Protein AF-A0A914YDW2-F1 (afdb_monomer)

Organism: NCBI:txid310955

Structure (mmCIF, N/CA/C/O backbone):
data_AF-A0A914YDW2-F1
#
_entry.id   AF-A0A914YDW2-F1
#
loop_
_atom_site.group_PDB
_atom_site.id
_atom_site.type_symbol
_atom_site.label_atom_id
_atom_site.label_alt_id
_atom_site.label_comp_id
_atom_site.label_asym_id
_atom_site.label_entity_id
_atom_site.label_seq_id
_atom_site.pdbx_PDB_ins_code
_atom_site.Cartn_x
_atom_site.Cartn_y
_atom_site.Cartn_z
_atom_site.occupancy
_atom_site.B_iso_or_equiv
_atom_site.auth_seq_id
_atom_site.auth_comp_id
_atom_site.auth_asym_id
_atom_site.auth_atom_id
_atom_site.pdbx_PDB_model_num
ATOM 1 N N . MET A 1 1 ? 11.395 -17.656 -4.535 1.00 68.75 1 MET A N 1
ATOM 2 C CA . MET A 1 1 ? 12.549 -18.289 -3.867 1.00 68.75 1 MET A CA 1
ATOM 3 C C . MET A 1 1 ? 12.090 -18.693 -2.477 1.00 68.75 1 MET A C 1
ATOM 5 O O . MET A 1 1 ? 11.787 -17.793 -1.703 1.00 68.75 1 MET A O 1
ATOM 9 N N . PRO A 1 2 ? 11.915 -19.991 -2.186 1.00 83.50 2 PRO A N 1
ATOM 10 C CA . PRO A 1 2 ? 11.548 -20.426 -0.839 1.00 83.50 2 PRO A CA 1
ATOM 11 C C . PRO A 1 2 ? 12.587 -19.957 0.193 1.00 83.50 2 PRO A C 1
ATOM 13 O O . PRO A 1 2 ? 13.772 -19.875 -0.134 1.00 83.50 2 PRO A O 1
ATOM 16 N N . ASP A 1 3 ? 12.132 -19.614 1.399 1.00 90.62 3 ASP A N 1
ATOM 17 C CA . ASP A 1 3 ? 12.949 -19.291 2.586 1.00 90.62 3 ASP A CA 1
ATOM 18 C C . ASP A 1 3 ? 13.922 -18.103 2.465 1.00 90.62 3 ASP A C 1
ATOM 20 O O . ASP A 1 3 ? 14.792 -17.903 3.313 1.00 90.62 3 ASP A O 1
ATOM 24 N N . SER A 1 4 ? 13.782 -17.280 1.426 1.00 91.06 4 SER A N 1
ATOM 25 C CA . SER A 1 4 ? 14.576 -16.058 1.284 1.00 91.06 4 SER A CA 1
ATOM 26 C C . SER A 1 4 ? 14.020 -14.946 2.169 1.00 91.06 4 SER A C 1
ATOM 28 O O . SER A 1 4 ? 12.815 -14.708 2.190 1.00 91.06 4 SER A O 1
ATOM 30 N N . LEU A 1 5 ? 14.905 -14.233 2.869 1.00 93.88 5 LEU A N 1
ATOM 31 C CA . LEU A 1 5 ? 14.541 -13.010 3.581 1.00 93.88 5 LEU A CA 1
ATOM 32 C C . LEU A 1 5 ? 14.466 -11.862 2.576 1.00 93.88 5 LEU A C 1
ATOM 34 O O . LEU A 1 5 ? 15.474 -11.487 1.978 1.00 93.88 5 LEU A O 1
ATOM 38 N N . VAL A 1 6 ? 13.265 -11.326 2.392 1.00 94.31 6 VAL A N 1
ATOM 39 C CA . VAL A 1 6 ? 12.973 -10.229 1.466 1.00 94.31 6 VAL A CA 1
ATOM 40 C C . VAL A 1 6 ? 12.141 -9.160 2.167 1.00 94.31 6 VAL A C 1
ATOM 42 O O . VAL A 1 6 ? 11.534 -9.412 3.209 1.00 94.31 6 VAL A O 1
ATOM 45 N N . PHE A 1 7 ? 12.145 -7.954 1.607 1.00 95.12 7 PHE A N 1
ATOM 46 C CA . PHE A 1 7 ? 11.182 -6.925 1.986 1.00 95.12 7 PHE A CA 1
ATOM 47 C C . PHE A 1 7 ? 9.819 -7.216 1.341 1.00 95.12 7 PHE A C 1
ATOM 49 O O . PHE A 1 7 ? 9.804 -7.846 0.280 1.00 95.12 7 PHE A O 1
ATOM 56 N N . PRO A 1 8 ? 8.711 -6.729 1.934 1.00 96.62 8 PRO A N 1
ATOM 57 C CA . PRO A 1 8 ? 7.404 -6.722 1.286 1.00 96.62 8 PRO A CA 1
ATOM 58 C C . PRO A 1 8 ? 7.471 -6.138 -0.119 1.00 96.62 8 PRO A C 1
ATOM 60 O O . PRO A 1 8 ? 8.109 -5.099 -0.326 1.00 96.62 8 PRO A O 1
ATOM 63 N N . GLY A 1 9 ? 6.809 -6.781 -1.071 1.00 95.12 9 GLY A N 1
ATOM 64 C CA . GLY A 1 9 ? 6.822 -6.320 -2.446 1.00 95.12 9 GLY A CA 1
ATOM 65 C C . GLY A 1 9 ? 6.325 -7.369 -3.423 1.00 95.12 9 GLY A C 1
ATOM 66 O O . GLY A 1 9 ? 6.486 -8.572 -3.236 1.00 95.12 9 GLY A O 1
ATOM 67 N N . GLY A 1 10 ? 5.792 -6.888 -4.538 1.00 93.38 10 GLY A N 1
ATOM 68 C CA . GLY A 1 10 ? 5.135 -7.731 -5.518 1.00 93.38 10 GLY A CA 1
ATOM 69 C C . GLY A 1 10 ? 5.070 -7.081 -6.889 1.00 93.38 10 GLY A C 1
ATOM 70 O O . GLY A 1 10 ? 5.772 -6.111 -7.193 1.00 93.38 10 GLY A O 1
ATOM 71 N N . ILE A 1 11 ? 4.241 -7.667 -7.744 1.00 93.50 11 ILE A N 1
ATOM 72 C CA . ILE A 1 11 ? 4.006 -7.158 -9.091 1.00 93.50 11 ILE A CA 1
ATOM 73 C C . ILE A 1 11 ? 3.080 -5.946 -8.984 1.00 93.50 11 ILE A C 1
ATOM 75 O O . ILE A 1 11 ? 2.039 -6.013 -8.338 1.00 93.50 11 ILE A O 1
ATOM 79 N N . VAL A 1 12 ? 3.438 -4.851 -9.655 1.00 93.25 12 VAL A N 1
ATOM 80 C CA . VAL A 1 12 ? 2.504 -3.738 -9.847 1.00 93.25 12 VAL A CA 1
ATOM 81 C C . VAL A 1 12 ? 1.410 -4.173 -10.806 1.00 93.25 12 VAL A C 1
ATOM 83 O O . VAL A 1 12 ? 1.692 -4.582 -11.933 1.00 93.25 12 VAL A O 1
ATOM 86 N N . GLU A 1 13 ? 0.165 -4.051 -10.368 1.00 93.94 13 GLU A N 1
ATOM 87 C CA . GLU A 1 13 ? -1.023 -4.423 -11.120 1.00 93.94 13 GLU A CA 1
ATOM 88 C C . GLU A 1 13 ? -1.604 -3.181 -11.806 1.00 93.94 13 GLU A C 1
ATOM 90 O O . GLU A 1 13 ? -2.244 -2.362 -11.147 1.00 93.94 13 GLU A O 1
ATOM 95 N N . PRO A 1 14 ? -1.443 -2.991 -13.132 1.00 91.06 14 PRO A N 1
ATOM 96 C CA . PRO A 1 14 ? -1.818 -1.728 -13.774 1.00 91.06 14 PRO A CA 1
ATOM 97 C C . PRO A 1 14 ? -3.304 -1.376 -13.628 1.00 91.06 14 PRO A C 1
ATOM 99 O O . PRO A 1 14 ? -3.655 -0.206 -13.513 1.00 91.06 14 PRO A O 1
ATOM 102 N N . ALA A 1 15 ? -4.182 -2.381 -13.593 1.00 93.62 15 ALA A N 1
ATOM 103 C CA . ALA A 1 15 ? -5.621 -2.184 -13.424 1.00 93.62 15 ALA A CA 1
ATOM 104 C C . ALA A 1 15 ? -6.021 -1.705 -12.015 1.00 93.62 15 ALA A C 1
ATOM 106 O O . ALA A 1 15 ? -7.167 -1.307 -11.821 1.00 93.62 15 ALA A O 1
ATOM 107 N N . ILE A 1 16 ? -5.100 -1.755 -11.048 1.00 94.88 16 ILE A N 1
ATOM 108 C CA . ILE A 1 16 ? -5.349 -1.454 -9.635 1.00 94.88 16 ILE A CA 1
ATOM 109 C C . ILE A 1 16 ? -4.440 -0.317 -9.180 1.00 94.88 16 ILE A C 1
ATOM 111 O O . ILE A 1 16 ? -4.928 0.741 -8.797 1.00 94.88 16 ILE A O 1
ATOM 115 N N . ASP A 1 17 ? -3.127 -0.506 -9.282 1.00 95.75 17 ASP A N 1
ATOM 116 C CA . ASP A 1 17 ? -2.126 0.410 -8.743 1.00 95.75 17 ASP A CA 1
ATOM 117 C C . ASP A 1 17 ? -1.986 1.669 -9.614 1.00 95.75 17 ASP A C 1
ATOM 119 O O . ASP A 1 17 ? -1.927 2.782 -9.098 1.00 95.75 17 ASP A O 1
ATOM 123 N N . ALA A 1 18 ? -2.003 1.522 -10.947 1.00 92.94 18 ALA A N 1
ATOM 124 C CA . ALA A 1 18 ? -1.966 2.673 -11.858 1.00 92.94 18 ALA A CA 1
ATOM 125 C C . ALA A 1 18 ? -3.334 3.352 -12.024 1.00 92.94 18 ALA A C 1
ATOM 127 O O . ALA A 1 18 ? -3.400 4.529 -12.366 1.00 92.94 18 ALA A O 1
ATOM 128 N N . ALA A 1 19 ? -4.420 2.616 -11.773 1.00 95.00 19 ALA A N 1
ATOM 129 C CA . ALA A 1 19 ? -5.783 3.140 -11.762 1.00 95.00 19 ALA A CA 1
ATOM 130 C C . ALA A 1 19 ? -6.213 3.670 -10.380 1.00 95.00 19 ALA A C 1
ATOM 132 O O . ALA A 1 19 ? -7.369 4.070 -10.207 1.00 95.00 19 ALA A O 1
ATOM 133 N N . PHE A 1 20 ? -5.315 3.660 -9.387 1.00 97.06 20 PHE A N 1
ATOM 134 C CA . PHE A 1 20 ? -5.636 4.080 -8.031 1.00 97.06 20 PHE A CA 1
ATOM 135 C C . PHE A 1 20 ? -6.034 5.565 -8.010 1.00 97.06 20 PHE A C 1
ATOM 137 O O . PHE A 1 20 ? -5.326 6.392 -8.587 1.00 97.06 20 PHE A O 1
ATOM 144 N N . PRO A 1 21 ? -7.138 5.953 -7.344 1.00 96.00 21 PRO A N 1
ATOM 145 C CA . PRO A 1 21 ? -7.593 7.338 -7.386 1.00 96.00 21 PRO A CA 1
ATOM 146 C C . PRO A 1 21 ? -6.604 8.287 -6.695 1.00 96.00 21 PRO A C 1
ATOM 148 O O . PRO A 1 21 ? -6.510 8.287 -5.468 1.00 96.00 21 PRO A O 1
ATOM 151 N N . GLU A 1 22 ? -5.934 9.162 -7.451 1.00 94.44 22 GLU A N 1
ATOM 152 C CA . GLU A 1 22 ? -5.013 10.176 -6.901 1.00 94.44 22 GLU A CA 1
ATOM 153 C C . GLU A 1 22 ? -5.674 11.035 -5.812 1.00 94.44 22 GLU A C 1
ATOM 155 O O . GLU A 1 22 ? -5.049 11.366 -4.806 1.00 94.44 22 GLU A O 1
ATOM 160 N N . SER A 1 23 ? -6.982 11.307 -5.928 1.00 95.00 23 SER A N 1
ATOM 161 C CA . SER A 1 23 ? -7.757 12.048 -4.922 1.00 95.00 23 SER A CA 1
ATOM 162 C C . SER A 1 23 ? -7.732 11.413 -3.525 1.00 95.00 23 SER A C 1
ATOM 164 O O . SER A 1 23 ? -7.928 12.117 -2.530 1.00 95.00 23 SER A O 1
ATOM 166 N N . LYS A 1 24 ? -7.504 10.094 -3.451 1.00 97.56 24 LYS A N 1
ATOM 167 C CA . LYS A 1 24 ? -7.370 9.307 -2.217 1.00 97.56 24 LYS A CA 1
ATOM 168 C C . LYS A 1 24 ? -5.928 9.219 -1.714 1.00 97.56 24 LYS A C 1
ATOM 170 O O . LYS A 1 24 ? -5.668 8.490 -0.763 1.00 97.56 24 LYS A O 1
ATOM 175 N N . THR A 1 25 ? -5.005 9.954 -2.319 1.00 97.06 25 THR A N 1
ATOM 176 C CA . THR A 1 25 ? -3.591 10.003 -1.937 1.00 97.06 25 THR A CA 1
ATOM 177 C C . THR A 1 25 ? -3.176 11.430 -1.580 1.00 97.06 25 THR A C 1
ATOM 179 O O . THR A 1 25 ? -3.907 12.392 -1.848 1.00 97.06 25 THR A O 1
ATOM 182 N N . ASN A 1 26 ? -2.010 11.580 -0.963 1.00 95.00 26 ASN A N 1
ATOM 183 C CA . ASN A 1 26 ? -1.318 12.864 -0.850 1.00 95.00 26 ASN A CA 1
ATOM 184 C C . ASN A 1 26 ? -0.312 13.102 -1.992 1.00 95.00 26 ASN A C 1
ATOM 186 O O . ASN A 1 26 ? 0.585 13.921 -1.827 1.00 95.00 26 ASN A O 1
ATOM 190 N N . TYR A 1 27 ? -0.453 12.398 -3.121 1.00 91.25 27 TYR A N 1
ATOM 191 C CA . TYR A 1 27 ? 0.397 12.602 -4.287 1.00 91.25 27 TYR A CA 1
ATOM 192 C C . TYR A 1 27 ? 0.216 14.013 -4.845 1.00 91.25 27 TYR A C 1
ATOM 194 O O . TYR A 1 27 ? -0.903 14.438 -5.140 1.00 91.25 27 TYR A O 1
ATOM 202 N N . GLU A 1 28 ? 1.325 14.714 -5.032 1.00 82.62 28 GLU A N 1
ATOM 203 C CA . GLU A 1 28 ? 1.379 15.977 -5.758 1.00 82.62 28 GLU A CA 1
ATOM 204 C C . GLU A 1 28 ? 2.413 15.823 -6.880 1.00 82.62 28 GLU A C 1
ATOM 206 O O . GLU A 1 28 ? 3.571 15.497 -6.610 1.00 82.62 28 GLU A O 1
ATOM 211 N N . GLU A 1 29 ? 2.018 16.051 -8.142 1.00 68.31 29 GLU A N 1
ATOM 212 C CA . GLU A 1 29 ? 2.980 16.118 -9.251 1.00 68.31 29 GLU A CA 1
ATOM 213 C C . GLU A 1 29 ? 3.935 17.296 -8.990 1.00 68.31 29 GLU A C 1
ATOM 215 O O . GLU A 1 29 ? 3.569 18.464 -9.126 1.00 68.31 29 GLU A O 1
ATOM 220 N N . LYS A 1 30 ? 5.173 17.002 -8.588 1.00 68.94 30 LYS A N 1
ATOM 221 C CA . LYS A 1 30 ? 6.208 18.018 -8.372 1.00 68.94 30 LYS A CA 1
ATOM 222 C C . LYS A 1 30 ? 6.969 18.220 -9.680 1.00 68.94 30 LYS A C 1
ATOM 224 O O . LYS A 1 30 ? 7.506 17.266 -10.235 1.00 68.94 30 LYS 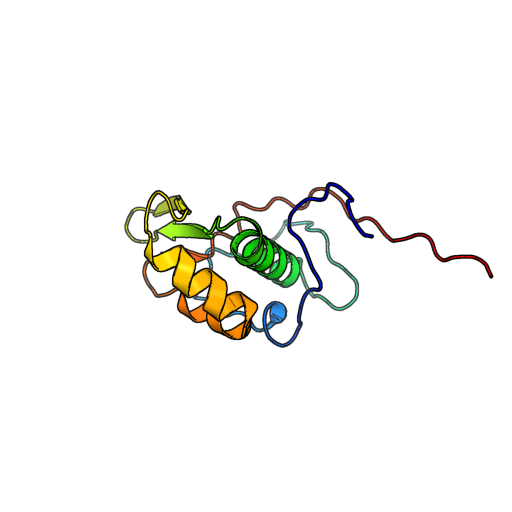A O 1
ATOM 229 N N . GLU A 1 31 ? 7.082 19.472 -10.134 1.00 58.22 31 GLU A N 1
ATOM 230 C CA . GLU A 1 31 ? 7.737 19.855 -11.405 1.00 58.22 31 GLU A CA 1
ATOM 231 C C . GLU A 1 31 ? 9.193 19.355 -11.555 1.00 58.22 31 GLU A C 1
ATOM 233 O O . GLU A 1 31 ? 9.717 19.338 -12.664 1.00 58.22 31 GLU A O 1
ATOM 238 N N . ASN A 1 32 ? 9.841 18.927 -10.463 1.00 54.41 32 ASN A N 1
ATOM 239 C CA . ASN A 1 32 ? 11.229 18.453 -10.432 1.00 54.41 32 ASN A CA 1
ATOM 240 C C . ASN A 1 32 ? 11.407 17.065 -9.790 1.00 54.41 32 ASN A C 1
ATOM 242 O O . ASN A 1 32 ? 12.531 16.714 -9.424 1.00 54.41 32 ASN A O 1
ATOM 246 N N . ASP A 1 33 ? 10.340 16.278 -9.610 1.00 58.91 33 ASP A N 1
ATOM 247 C CA . ASP A 1 33 ? 10.495 14.913 -9.097 1.00 58.91 33 ASP A CA 1
ATOM 248 C C . ASP A 1 33 ? 11.019 14.009 -10.215 1.00 58.91 33 ASP A C 1
ATOM 250 O O . ASP A 1 33 ? 10.273 13.437 -11.008 1.00 58.91 33 ASP A O 1
ATOM 254 N N . ALA A 1 34 ? 12.344 13.913 -10.304 1.00 56.25 34 ALA A N 1
ATOM 255 C CA . ALA A 1 34 ? 13.052 12.957 -11.147 1.00 56.25 34 ALA A CA 1
ATOM 256 C C . ALA A 1 34 ? 12.926 11.532 -10.570 1.00 56.25 34 ALA A C 1
ATOM 258 O O . ALA A 1 34 ? 13.925 10.828 -10.405 1.00 56.25 34 ALA A O 1
ATOM 259 N N . GLY A 1 35 ? 11.702 11.135 -10.208 1.00 62.38 35 GLY A N 1
ATOM 260 C CA . GLY A 1 35 ? 11.380 9.818 -9.683 1.00 62.38 35 GLY A CA 1
ATOM 261 C C 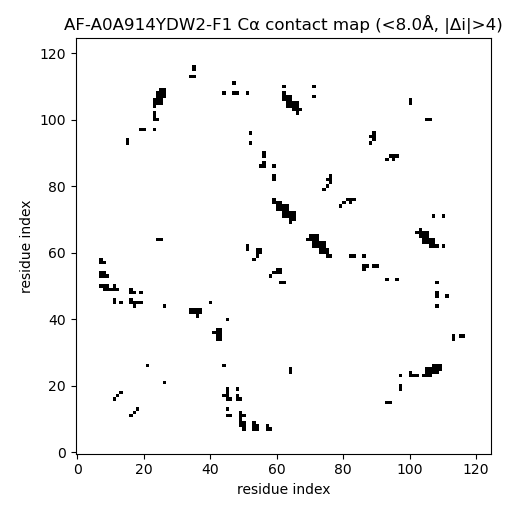. GLY A 1 35 ? 11.817 8.714 -10.646 1.00 62.38 35 GLY A C 1
ATOM 262 O O . GLY A 1 35 ? 12.085 8.939 -11.832 1.00 62.38 35 GLY A O 1
ATOM 263 N N . ILE A 1 36 ? 11.895 7.486 -10.138 1.00 71.12 36 ILE A N 1
ATOM 264 C CA . ILE A 1 36 ? 12.225 6.324 -10.968 1.00 71.12 36 ILE A CA 1
ATOM 265 C C . ILE A 1 36 ? 11.039 6.050 -11.896 1.00 71.12 36 ILE A C 1
ATOM 267 O O . ILE A 1 36 ? 10.069 5.400 -11.518 1.00 71.12 36 ILE A O 1
ATOM 271 N N . CYS A 1 37 ? 11.123 6.539 -13.129 1.00 74.75 37 CYS A N 1
ATOM 272 C CA . CYS A 1 37 ? 10.128 6.272 -14.155 1.00 74.75 37 CYS A CA 1
ATOM 273 C C . CYS A 1 37 ? 10.501 4.988 -14.910 1.00 74.75 37 CYS A C 1
ATOM 275 O O . CYS A 1 37 ? 11.471 4.955 -15.671 1.00 74.75 37 CYS A O 1
ATOM 277 N N . LEU A 1 38 ? 9.764 3.904 -14.654 1.00 76.00 38 LEU A N 1
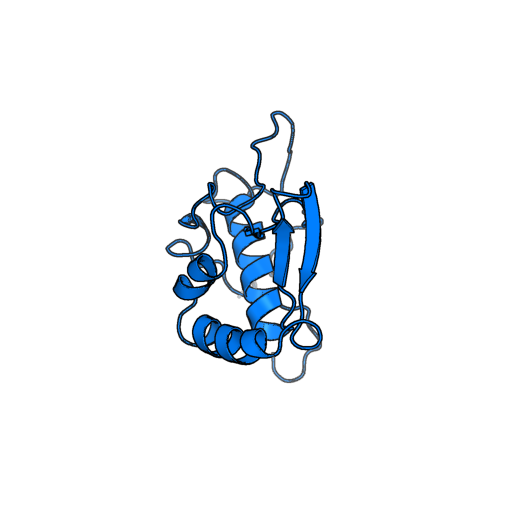ATOM 278 C CA . LEU A 1 38 ? 9.932 2.648 -15.385 1.00 76.00 38 LEU A CA 1
ATOM 279 C C . LEU A 1 38 ? 9.225 2.715 -16.743 1.00 76.00 38 LEU A C 1
ATOM 281 O O . LEU A 1 38 ? 8.192 3.368 -16.895 1.00 76.00 38 LEU A O 1
ATOM 285 N N . ASN A 1 39 ? 9.755 1.981 -17.725 1.00 76.00 39 ASN A N 1
ATOM 286 C CA . ASN A 1 39 ? 9.132 1.856 -19.042 1.00 76.00 39 ASN A CA 1
ATOM 287 C C . ASN A 1 39 ? 7.665 1.419 -18.910 1.00 76.00 39 ASN A C 1
ATOM 289 O O . ASN A 1 39 ? 7.377 0.378 -18.323 1.00 76.00 39 ASN A O 1
ATOM 293 N N . GLY A 1 40 ? 6.757 2.197 -19.500 1.00 76.06 40 GLY A N 1
ATOM 294 C CA . GLY A 1 40 ? 5.315 1.939 -19.458 1.00 76.06 40 GLY A CA 1
ATOM 295 C C . GLY A 1 40 ? 4.543 2.775 -18.433 1.00 76.06 40 GLY A C 1
ATOM 296 O O . GLY A 1 40 ? 3.317 2.776 -18.489 1.00 76.06 40 GLY A O 1
ATOM 297 N N . PHE A 1 41 ? 5.222 3.536 -17.570 1.00 79.88 41 PHE A N 1
ATOM 298 C CA . PHE A 1 41 ? 4.586 4.496 -16.666 1.00 79.88 41 PHE A CA 1
ATOM 299 C C . PHE A 1 41 ? 5.001 5.936 -16.993 1.00 79.88 41 PHE A C 1
ATOM 301 O O . PHE A 1 41 ? 6.058 6.174 -17.569 1.00 79.88 41 PHE A O 1
ATOM 308 N N . LYS A 1 42 ? 4.134 6.907 -16.673 1.00 82.06 42 LYS A N 1
ATOM 309 C CA . LYS A 1 42 ? 4.414 8.349 -16.846 1.00 82.06 42 LYS A CA 1
ATOM 310 C C . LYS A 1 42 ? 5.302 8.885 -15.715 1.00 82.06 42 LYS A C 1
ATOM 312 O O . LYS A 1 42 ? 6.104 9.787 -15.930 1.00 82.06 42 LYS A O 1
ATOM 317 N N . ASN A 1 43 ? 5.120 8.336 -14.521 1.00 87.25 43 ASN A N 1
ATOM 318 C CA . ASN A 1 43 ? 5.780 8.692 -13.272 1.00 87.25 43 ASN A CA 1
ATOM 319 C C . ASN A 1 43 ? 5.876 7.429 -12.389 1.00 87.25 43 ASN A C 1
ATOM 321 O O . ASN A 1 43 ? 5.521 6.329 -12.818 1.00 87.25 43 ASN A O 1
ATOM 325 N N . ASP A 1 44 ? 6.358 7.575 -11.160 1.00 90.12 44 ASP A N 1
ATOM 326 C CA . ASP A 1 44 ? 6.519 6.475 -10.205 1.00 90.12 44 ASP A CA 1
ATOM 327 C C . ASP A 1 44 ? 5.278 6.222 -9.323 1.00 90.12 44 ASP A C 1
ATOM 329 O O . ASP A 1 44 ? 5.315 5.343 -8.460 1.00 90.12 44 ASP A O 1
ATOM 333 N N . PHE A 1 45 ? 4.168 6.940 -9.539 1.00 92.31 45 PHE A N 1
ATOM 334 C CA . PHE A 1 45 ? 2.951 6.826 -8.727 1.00 92.31 45 PHE A CA 1
ATOM 335 C C . PHE A 1 45 ? 2.439 5.380 -8.609 1.00 92.31 45 PHE A C 1
ATOM 337 O O . PHE A 1 45 ? 2.239 4.922 -7.482 1.00 92.31 45 PHE A O 1
ATOM 344 N N . PRO A 1 46 ? 2.323 4.597 -9.703 1.00 93.69 46 PRO A N 1
ATOM 345 C CA . PRO A 1 46 ? 1.864 3.211 -9.604 1.00 93.69 46 PRO A CA 1
ATOM 346 C C . PRO A 1 46 ? 2.812 2.327 -8.785 1.00 93.69 46 PRO A C 1
ATOM 348 O O . PRO A 1 46 ? 2.370 1.401 -8.111 1.00 93.69 46 PRO A O 1
ATOM 351 N N . LEU A 1 47 ? 4.116 2.628 -8.803 1.00 93.88 47 LEU A N 1
ATOM 352 C CA . LEU A 1 47 ? 5.124 1.903 -8.024 1.00 93.88 47 LEU A CA 1
ATOM 353 C C . LEU A 1 47 ? 4.972 2.196 -6.533 1.00 93.88 47 LEU A C 1
ATOM 355 O O . LEU A 1 47 ? 5.070 1.283 -5.718 1.00 93.88 47 LEU A O 1
ATOM 359 N N . ARG A 1 48 ? 4.695 3.454 -6.177 1.00 95.19 48 ARG A N 1
ATOM 360 C CA . ARG A 1 48 ? 4.431 3.865 -4.792 1.00 95.19 48 ARG A CA 1
ATOM 361 C C . ARG A 1 48 ? 3.160 3.215 -4.254 1.00 95.19 48 ARG A C 1
ATOM 363 O O . ARG A 1 48 ? 3.174 2.688 -3.145 1.00 95.19 48 ARG A O 1
ATOM 370 N N . VAL A 1 49 ? 2.086 3.212 -5.046 1.00 97.06 49 VAL A N 1
ATOM 371 C CA . VAL A 1 49 ? 0.823 2.563 -4.668 1.00 97.06 49 VAL A CA 1
ATOM 372 C C . VAL A 1 49 ? 1.024 1.063 -4.478 1.00 97.06 49 VAL A C 1
ATOM 374 O O . VAL A 1 49 ? 0.683 0.550 -3.414 1.00 97.06 49 VAL A O 1
ATOM 377 N N . GLY A 1 50 ? 1.641 0.381 -5.450 1.00 97.06 50 GLY A N 1
ATOM 378 C CA . GLY A 1 50 ? 1.927 -1.051 -5.355 1.00 97.06 50 GLY A CA 1
ATOM 379 C C . GLY A 1 50 ? 2.801 -1.387 -4.145 1.00 97.06 50 GLY A C 1
ATOM 380 O O . GLY A 1 50 ? 2.458 -2.266 -3.363 1.00 97.06 50 GLY A O 1
ATOM 381 N N . ALA A 1 51 ? 3.877 -0.632 -3.906 1.00 97.12 51 ALA A N 1
ATOM 382 C CA . ALA A 1 51 ? 4.734 -0.833 -2.738 1.00 97.12 51 ALA A CA 1
ATOM 383 C C . ALA A 1 51 ? 3.976 -0.650 -1.411 1.00 97.12 51 ALA A C 1
ATOM 385 O O . ALA A 1 51 ? 4.151 -1.446 -0.489 1.00 97.12 51 ALA A O 1
ATOM 386 N N . ALA A 1 52 ? 3.115 0.367 -1.302 1.00 98.31 52 ALA A N 1
ATOM 387 C CA . ALA A 1 52 ? 2.311 0.586 -0.102 1.00 98.31 52 ALA A CA 1
ATOM 388 C C . ALA A 1 52 ? 1.243 -0.503 0.101 1.00 98.31 52 ALA A C 1
ATOM 390 O O . ALA A 1 52 ? 0.989 -0.911 1.237 1.00 98.31 52 ALA A O 1
ATOM 391 N N . ARG A 1 53 ? 0.638 -0.988 -0.988 1.00 98.50 53 ARG A N 1
ATOM 392 C CA . ARG A 1 53 ? -0.325 -2.090 -0.969 1.00 98.50 53 ARG A CA 1
ATOM 393 C C . ARG A 1 53 ? 0.329 -3.381 -0.480 1.00 98.50 53 ARG A C 1
ATOM 395 O O . ARG A 1 53 ? -0.147 -3.962 0.490 1.00 98.50 53 ARG A O 1
ATOM 402 N N . GLU A 1 54 ? 1.453 -3.771 -1.072 1.00 98.44 54 GLU A N 1
ATOM 403 C CA . GLU A 1 54 ? 2.207 -4.974 -0.689 1.00 98.44 54 GLU A CA 1
ATOM 404 C C . GLU A 1 54 ? 2.742 -4.878 0.749 1.00 98.44 54 GLU A C 1
ATOM 406 O O . GLU A 1 54 ? 2.655 -5.828 1.528 1.00 98.44 54 GLU A O 1
ATOM 411 N N . LEU A 1 55 ? 3.205 -3.694 1.171 1.00 98.38 55 LEU A N 1
ATOM 412 C CA . LEU A 1 55 ? 3.582 -3.433 2.563 1.00 98.38 55 LEU A CA 1
ATOM 413 C C . LEU A 1 55 ? 2.409 -3.683 3.527 1.00 98.38 55 LEU A C 1
ATOM 415 O O . LEU A 1 55 ? 2.583 -4.300 4.587 1.00 98.38 55 LEU A O 1
ATOM 419 N N . PHE A 1 56 ? 1.203 -3.246 3.167 1.00 98.38 56 PHE A N 1
ATOM 420 C CA . PHE A 1 56 ? 0.011 -3.520 3.958 1.00 98.38 56 PHE A CA 1
ATOM 421 C C . PHE A 1 56 ? -0.343 -5.010 3.944 1.00 98.38 56 PHE A C 1
ATOM 423 O O . PHE A 1 56 ? -0.542 -5.608 5.004 1.00 98.38 56 PHE A O 1
ATOM 430 N N . GLU A 1 57 ? -0.372 -5.643 2.776 1.00 97.88 57 GLU A N 1
ATOM 431 C CA . GLU A 1 57 ? -0.678 -7.062 2.630 1.00 97.88 57 GLU A CA 1
ATOM 432 C C . GLU A 1 57 ? 0.289 -7.924 3.449 1.00 97.88 57 GLU A C 1
ATOM 434 O O . GLU A 1 57 ? -0.146 -8.683 4.320 1.00 97.88 57 GLU A O 1
ATOM 439 N N . GLU A 1 58 ? 1.596 -7.769 3.281 1.00 97.19 58 GLU A N 1
ATOM 440 C CA . GLU A 1 58 ? 2.606 -8.662 3.850 1.00 97.19 58 GLU A CA 1
ATOM 441 C C . GLU A 1 58 ? 3.049 -8.294 5.267 1.00 97.19 58 GLU A C 1
ATOM 443 O O . GLU A 1 58 ? 3.259 -9.198 6.079 1.00 97.19 58 GLU A O 1
ATOM 448 N N . ALA A 1 59 ? 3.086 -7.007 5.629 1.00 96.69 59 ALA A N 1
ATOM 449 C CA . ALA A 1 59 ? 3.542 -6.552 6.951 1.00 96.69 59 ALA A CA 1
ATOM 450 C C . ALA A 1 59 ? 2.430 -5.944 7.822 1.00 96.69 59 ALA A C 1
ATOM 452 O O . ALA A 1 59 ? 2.575 -5.866 9.040 1.00 96.69 59 ALA A O 1
ATOM 453 N N . GLY A 1 60 ? 1.290 -5.570 7.238 1.00 97.56 60 GLY A N 1
ATOM 454 C CA . GLY A 1 60 ? 0.183 -4.948 7.969 1.00 97.56 60 GLY A CA 1
ATOM 455 C C . GLY A 1 60 ? 0.443 -3.504 8.356 1.00 97.56 60 GLY A C 1
ATOM 456 O O . GLY A 1 60 ? -0.188 -3.008 9.284 1.00 97.56 60 GLY A O 1
ATOM 457 N N . VAL A 1 61 ? 1.362 -2.843 7.659 1.00 98.19 61 VAL A N 1
ATOM 458 C CA . VAL A 1 61 ? 1.659 -1.428 7.855 1.00 98.19 61 VAL A CA 1
ATOM 459 C C . VAL A 1 61 ? 0.910 -0.633 6.793 1.00 98.19 61 VAL A C 1
ATOM 461 O O . VAL A 1 61 ? 1.148 -0.808 5.603 1.00 98.19 61 VAL A O 1
ATOM 464 N N . LEU A 1 62 ? -0.008 0.227 7.225 1.00 98.25 62 LEU A N 1
ATOM 465 C CA . LEU A 1 62 ? -0.785 1.110 6.363 1.00 98.25 62 LEU A CA 1
ATOM 466 C C . LEU A 1 62 ? -0.257 2.541 6.499 1.00 98.25 62 LEU A C 1
ATOM 468 O O . LEU A 1 62 ? -0.380 3.147 7.565 1.00 98.25 62 LEU A O 1
ATOM 472 N N . LEU A 1 63 ? 0.330 3.076 5.430 1.00 98.31 63 LEU A N 1
ATOM 473 C CA . LEU A 1 63 ? 0.814 4.457 5.385 1.00 98.31 63 LEU A CA 1
ATOM 474 C C . LEU A 1 63 ? -0.352 5.398 5.084 1.00 98.31 63 LEU A C 1
ATOM 476 O O . LEU A 1 63 ? -1.016 5.265 4.056 1.00 98.31 63 LEU A O 1
ATOM 480 N N . VAL A 1 64 ? -0.619 6.336 5.987 1.00 97.94 64 VAL A N 1
ATOM 481 C CA . VAL A 1 64 ? -1.763 7.241 5.882 1.00 97.94 64 VAL A CA 1
ATOM 482 C C . VAL A 1 64 ? -1.365 8.689 6.109 1.00 97.94 64 VAL A C 1
ATOM 484 O O . VAL A 1 64 ? -0.548 9.003 6.970 1.00 97.94 64 VAL A O 1
ATOM 487 N N . PHE A 1 65 ? -2.013 9.580 5.373 1.00 97.94 65 PHE A N 1
ATOM 488 C CA . PHE A 1 65 ? -1.994 11.014 5.595 1.00 97.94 65 PHE A CA 1
ATOM 489 C C . PHE A 1 65 ? -3.388 11.455 6.044 1.00 97.94 65 PHE A C 1
ATOM 491 O O . PHE A 1 65 ? -4.367 11.297 5.309 1.00 97.94 65 PHE A O 1
ATOM 498 N N . ASP A 1 66 ? -3.491 12.001 7.254 1.00 96.69 66 ASP A N 1
ATOM 499 C CA . ASP A 1 66 ? -4.723 12.605 7.758 1.00 96.69 66 ASP A CA 1
ATOM 500 C C . ASP A 1 66 ? -4.768 14.078 7.342 1.00 96.69 66 ASP A C 1
ATOM 502 O O . ASP A 1 66 ? -4.019 14.913 7.855 1.00 96.69 66 ASP A O 1
ATOM 506 N N . SER A 1 67 ? -5.661 14.417 6.415 1.00 94.06 67 SER A N 1
ATOM 507 C CA . SER A 1 67 ? -5.784 15.773 5.885 1.00 94.06 67 SER A CA 1
ATOM 508 C C . SER A 1 67 ? -6.428 16.759 6.860 1.00 94.06 67 SER A C 1
ATOM 510 O O . SER A 1 67 ? -6.281 17.963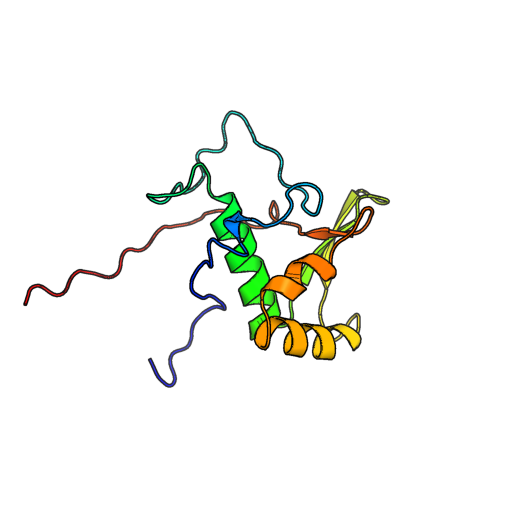 6.662 1.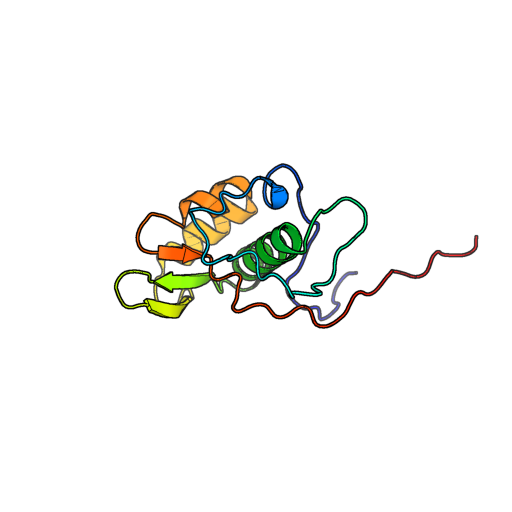00 94.06 67 SER A O 1
ATOM 512 N N . ASN A 1 68 ? -7.140 16.292 7.895 1.00 94.38 68 ASN A N 1
ATOM 513 C CA . ASN A 1 68 ? -7.769 17.179 8.879 1.00 94.38 68 ASN A CA 1
ATOM 514 C C . ASN A 1 68 ? -6.720 17.817 9.793 1.00 94.38 68 ASN A C 1
ATOM 516 O O . ASN A 1 68 ? -6.820 18.995 10.127 1.00 94.38 68 ASN A O 1
ATOM 520 N N . ILE A 1 69 ? -5.716 17.031 10.186 1.00 95.50 69 ILE A N 1
ATOM 521 C CA . ILE A 1 69 ? -4.623 17.463 11.072 1.00 95.50 69 ILE A CA 1
ATOM 522 C C . ILE A 1 69 ? -3.286 17.632 10.339 1.00 95.50 69 ILE A C 1
ATOM 524 O O . ILE A 1 69 ? -2.313 18.077 10.942 1.00 95.50 69 ILE A O 1
ATOM 528 N N . ARG A 1 70 ? -3.255 17.326 9.035 1.00 94.19 70 ARG A N 1
ATOM 529 C CA . ARG A 1 70 ? -2.083 17.376 8.147 1.00 94.19 70 ARG A CA 1
ATOM 530 C C . ARG A 1 70 ? -0.896 16.574 8.686 1.00 94.19 70 ARG A C 1
ATOM 532 O O . ARG A 1 70 ? 0.224 17.078 8.730 1.00 94.19 70 ARG A O 1
ATOM 539 N N . GLU A 1 71 ? -1.146 15.330 9.083 1.00 96.06 71 GLU A N 1
ATOM 540 C CA . GLU A 1 71 ? -0.150 14.459 9.716 1.00 96.06 71 GLU A CA 1
ATOM 541 C C . GLU A 1 71 ? -0.013 13.121 8.977 1.00 96.06 71 GLU A C 1
ATOM 543 O O . GLU A 1 71 ? -1.011 12.509 8.593 1.00 96.06 71 GLU A O 1
ATOM 548 N N . CYS A 1 72 ? 1.227 12.660 8.817 1.00 96.12 72 CYS A N 1
ATOM 549 C CA . CYS A 1 72 ? 1.576 11.348 8.271 1.00 96.12 72 CYS A CA 1
ATOM 550 C C . CYS A 1 72 ? 1.695 10.313 9.397 1.00 96.12 72 CYS A C 1
ATOM 552 O O . CYS A 1 72 ? 2.308 10.591 10.431 1.00 96.12 72 CYS A O 1
ATOM 554 N N . LYS A 1 73 ? 1.135 9.114 9.211 1.00 95.75 73 LYS A N 1
ATOM 555 C CA . LYS A 1 73 ? 1.158 8.022 10.198 1.00 95.75 73 LYS A CA 1
ATOM 556 C C . LYS A 1 73 ? 1.333 6.666 9.530 1.00 95.75 73 LYS A C 1
ATOM 558 O O . LYS A 1 73 ? 0.888 6.443 8.410 1.00 95.75 73 LYS A O 1
ATOM 563 N N . ALA A 1 74 ? 1.915 5.734 10.277 1.00 97.12 74 ALA A N 1
ATOM 564 C CA . ALA A 1 74 ? 1.914 4.317 9.948 1.00 97.12 74 ALA A CA 1
ATOM 565 C C . ALA A 1 74 ? 0.971 3.594 10.917 1.00 97.12 74 ALA A C 1
ATOM 567 O O . ALA A 1 74 ? 1.237 3.533 12.116 1.00 97.12 74 ALA A O 1
ATOM 568 N N . LEU A 1 75 ? -0.144 3.072 10.408 1.00 97.19 75 LEU A N 1
ATOM 569 C CA . LEU A 1 75 ? -1.097 2.296 11.198 1.00 97.19 75 LEU A CA 1
ATOM 570 C C . LEU A 1 75 ? -0.774 0.807 11.096 1.00 97.19 75 LEU A C 1
ATOM 572 O O . LEU A 1 75 ? -0.387 0.312 10.041 1.00 97.19 75 LEU A O 1
ATOM 576 N N . THR A 1 76 ? -0.961 0.088 12.197 1.00 97.50 76 THR A N 1
ATOM 577 C CA . THR A 1 76 ? -0.748 -1.365 12.282 1.00 97.50 76 THR A CA 1
ATOM 578 C C . THR A 1 76 ? -1.887 -2.017 13.068 1.00 97.50 76 THR A C 1
ATOM 580 O O . THR A 1 76 ? -2.613 -1.309 13.772 1.00 97.50 76 THR A O 1
ATOM 583 N N . PRO A 1 77 ? -2.041 -3.355 13.038 1.00 95.25 77 PRO A N 1
ATOM 584 C CA . PRO A 1 77 ? -3.043 -4.054 13.841 1.00 95.25 77 PRO A CA 1
ATOM 585 C C . PRO A 1 77 ? -2.963 -3.827 15.358 1.00 95.25 77 PRO A C 1
ATOM 587 O O . PRO A 1 77 ? -3.921 -4.132 16.069 1.00 95.25 77 PRO A O 1
ATOM 590 N N . GLU A 1 78 ? -1.839 -3.310 15.864 1.00 94.44 78 GLU A N 1
ATOM 591 C CA . GLU A 1 78 ? -1.703 -2.883 17.263 1.00 94.44 78 GLU A CA 1
ATOM 592 C C . GLU A 1 78 ? -2.510 -1.611 17.555 1.00 94.44 78 GLU A C 1
ATOM 594 O O . GLU A 1 78 ? -3.044 -1.459 18.652 1.00 94.44 78 GLU A O 1
ATOM 599 N N . HIS A 1 79 ? -2.636 -0.729 16.560 1.00 92.56 79 HIS A N 1
ATOM 600 C CA . HIS A 1 79 ? -3.414 0.506 16.625 1.00 92.56 79 HIS A CA 1
ATOM 601 C C . HIS A 1 79 ? -4.902 0.237 16.375 1.00 92.56 79 HIS A C 1
ATOM 603 O O . HIS A 1 79 ? -5.755 0.743 17.102 1.00 92.56 79 HIS A O 1
ATOM 609 N N . ASP A 1 80 ? -5.212 -0.575 15.358 1.00 92.44 80 ASP A N 1
ATOM 610 C CA . ASP A 1 80 ? -6.576 -0.962 14.999 1.00 92.44 80 ASP A CA 1
ATOM 611 C C . ASP A 1 80 ? -6.628 -2.422 14.533 1.00 92.44 80 ASP A C 1
ATOM 613 O O . ASP A 1 80 ? -6.154 -2.784 13.454 1.00 92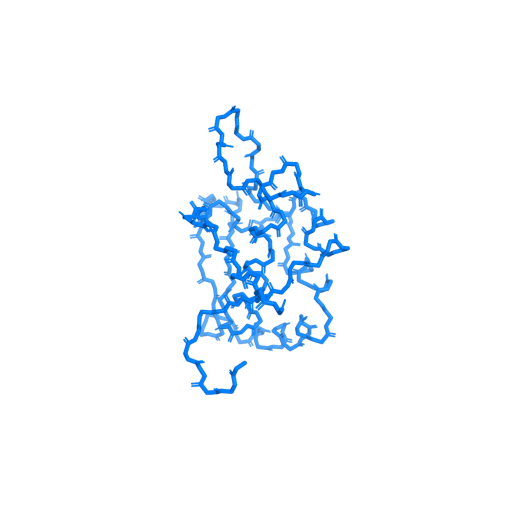.44 80 ASP A O 1
ATOM 617 N N . LYS A 1 81 ? -7.278 -3.271 15.333 1.00 94.38 81 LYS A N 1
ATOM 618 C CA . LYS A 1 81 ? -7.418 -4.704 15.047 1.00 94.38 81 LYS A CA 1
ATOM 619 C C . LYS A 1 81 ? -8.201 -4.992 13.762 1.00 94.38 81 LYS A C 1
ATOM 621 O O . LYS A 1 81 ? -7.993 -6.061 13.185 1.00 94.38 81 LYS A O 1
ATOM 626 N N . SER A 1 82 ? -9.056 -4.073 13.302 1.00 95.62 82 SER A N 1
ATOM 627 C CA . SER A 1 82 ? -9.818 -4.216 12.053 1.00 95.62 82 SER A CA 1
ATOM 628 C C . SER A 1 82 ? -8.904 -4.316 10.824 1.00 95.62 82 SER A C 1
ATOM 630 O O . SER A 1 82 ? -9.262 -4.950 9.827 1.00 95.62 82 SER A O 1
ATOM 632 N N . LEU A 1 83 ? -7.673 -3.796 10.921 1.00 96.56 83 LEU A N 1
ATOM 633 C CA . LEU A 1 83 ? -6.672 -3.883 9.859 1.00 96.56 83 LEU A CA 1
ATOM 634 C C . LEU A 1 83 ? -6.283 -5.325 9.523 1.00 96.56 83 LEU A C 1
ATOM 636 O O . LEU A 1 83 ? -5.890 -5.582 8.390 1.00 96.56 83 LEU A O 1
ATOM 640 N N . ASN A 1 84 ? -6.442 -6.286 10.442 1.00 97.56 84 ASN A N 1
ATOM 641 C CA . ASN A 1 84 ? -6.237 -7.704 10.124 1.00 97.56 84 ASN A CA 1
ATOM 642 C C . ASN A 1 84 ? -7.288 -8.237 9.141 1.00 97.56 84 ASN A C 1
ATOM 644 O O . ASN A 1 84 ? -6.958 -8.998 8.231 1.00 97.56 84 ASN A O 1
ATOM 648 N N . GLU A 1 85 ? -8.549 -7.839 9.311 1.00 97.62 85 GLU A N 1
ATOM 649 C CA . GLU A 1 85 ? -9.632 -8.241 8.410 1.00 97.62 85 GLU A CA 1
ATOM 650 C C . GLU A 1 85 ? -9.474 -7.574 7.047 1.00 97.62 85 GLU A C 1
ATOM 652 O O . GLU A 1 85 ? -9.619 -8.229 6.015 1.00 97.62 85 GLU A O 1
ATOM 657 N N . TRP A 1 86 ? -9.119 -6.288 7.038 1.00 98.19 86 TRP A N 1
ATOM 658 C CA . TRP A 1 86 ? -8.813 -5.565 5.808 1.00 98.19 86 TRP A CA 1
ATOM 659 C C . TRP A 1 86 ? -7.620 -6.150 5.067 1.00 98.19 86 TRP A C 1
ATOM 661 O O . TRP A 1 86 ? -7.714 -6.351 3.863 1.00 98.19 86 TRP A O 1
ATOM 671 N N . ARG A 1 87 ? -6.543 -6.513 5.769 1.00 97.75 87 ARG A N 1
ATOM 672 C CA . ARG A 1 87 ? -5.400 -7.215 5.171 1.00 97.75 87 ARG A CA 1
ATOM 673 C C . ARG A 1 87 ? -5.828 -8.455 4.417 1.00 97.75 87 ARG A C 1
ATOM 675 O O . ARG A 1 87 ? -5.397 -8.665 3.292 1.00 97.75 87 ARG A O 1
ATOM 682 N N . LYS A 1 88 ? -6.682 -9.273 5.035 1.00 97.88 88 LYS A N 1
ATOM 683 C CA . LYS A 1 88 ? -7.196 -10.480 4.392 1.00 97.88 88 LYS A CA 1
ATOM 684 C C . LYS A 1 88 ? -8.007 -10.133 3.141 1.00 97.88 88 LYS A C 1
ATOM 686 O O . LYS A 1 88 ? -7.764 -10.721 2.100 1.00 97.88 88 LYS A O 1
ATOM 691 N N . LYS A 1 89 ? -8.908 -9.149 3.228 1.00 98.31 89 LYS A N 1
ATOM 692 C CA . LYS A 1 89 ? -9.711 -8.697 2.079 1.00 98.31 89 LYS A CA 1
ATOM 693 C C . LYS A 1 89 ? -8.850 -8.195 0.922 1.00 98.31 89 LYS A C 1
ATOM 695 O O . LYS A 1 89 ? -9.161 -8.516 -0.212 1.00 98.31 89 LYS A O 1
ATOM 700 N N . VAL A 1 90 ? -7.800 -7.424 1.208 1.00 98.00 90 VAL A N 1
ATOM 701 C CA . VAL A 1 90 ? -6.908 -6.871 0.178 1.00 98.00 90 VAL A CA 1
ATOM 702 C C . VAL A 1 90 ? -6.050 -7.967 -0.455 1.00 98.00 90 VAL A C 1
ATOM 704 O O . VAL A 1 90 ? -5.946 -8.004 -1.670 1.00 98.00 90 VAL A O 1
ATOM 707 N N . ARG A 1 91 ? -5.531 -8.920 0.330 1.00 96.81 91 ARG A N 1
ATOM 708 C CA . ARG A 1 91 ? -4.834 -10.096 -0.225 1.00 96.81 91 ARG A CA 1
ATOM 709 C C . ARG A 1 91 ? -5.732 -10.957 -1.118 1.00 96.81 91 ARG A C 1
ATOM 711 O O . ARG A 1 91 ? -5.246 -11.566 -2.063 1.00 96.81 91 ARG A O 1
ATOM 718 N N . ASP A 1 92 ? -7.018 -11.062 -0.777 1.00 97.69 92 ASP A N 1
ATOM 719 C CA . ASP A 1 92 ? -7.993 -11.817 -1.570 1.00 97.69 92 ASP A CA 1
ATOM 720 C C . ASP A 1 92 ? -8.419 -11.034 -2.836 1.00 97.69 92 ASP A C 1
ATOM 722 O O . ASP A 1 92 ? -8.690 -11.641 -3.872 1.00 97.69 92 ASP A O 1
ATOM 726 N N . ASP A 1 93 ? -8.490 -9.699 -2.758 1.00 97.75 93 ASP A N 1
ATOM 727 C CA . ASP A 1 93 ? -8.847 -8.778 -3.847 1.00 97.75 93 ASP A CA 1
ATOM 728 C C . ASP A 1 93 ? -8.116 -7.424 -3.683 1.00 97.75 93 ASP A C 1
ATOM 730 O O . ASP A 1 93 ? -8.568 -6.560 -2.914 1.00 97.75 93 ASP A O 1
ATOM 734 N N . PRO A 1 94 ? -7.020 -7.187 -4.432 1.00 97.25 94 PRO A N 1
ATOM 735 C CA . PRO A 1 94 ? -6.194 -5.990 -4.269 1.00 97.25 94 PRO A CA 1
ATOM 736 C C . PRO A 1 94 ? -6.947 -4.683 -4.580 1.00 97.25 94 PRO A C 1
ATOM 738 O O . PRO A 1 94 ? -6.594 -3.617 -4.067 1.00 97.25 94 PRO A O 1
ATOM 741 N N . SER A 1 95 ? -8.057 -4.739 -5.334 1.00 96.94 95 SER A N 1
ATOM 742 C CA . SER A 1 95 ? -8.883 -3.560 -5.643 1.00 96.94 95 SER A CA 1
ATOM 743 C C . SER A 1 95 ? -9.517 -2.931 -4.394 1.00 96.94 95 SER A C 1
ATOM 745 O O . SER A 1 95 ? -9.783 -1.720 -4.348 1.00 96.94 95 SER A O 1
ATOM 747 N N . LYS A 1 96 ? -9.677 -3.738 -3.335 1.00 98.19 96 LYS A N 1
ATOM 748 C CA . LYS A 1 96 ? -10.182 -3.320 -2.022 1.00 98.19 96 LYS A CA 1
ATOM 749 C C . LYS A 1 96 ? -9.244 -2.383 -1.286 1.00 98.19 96 LYS A C 1
ATOM 751 O O . LYS A 1 96 ? -9.701 -1.681 -0.387 1.00 98.19 96 LYS A O 1
ATOM 756 N N . PHE A 1 97 ? -7.973 -2.300 -1.680 1.00 98.38 97 PHE A N 1
ATOM 757 C CA . PHE A 1 97 ? -7.010 -1.413 -1.033 1.00 98.38 97 PHE A CA 1
ATOM 758 C C . PHE A 1 97 ? -7.464 0.051 -1.071 1.00 98.38 97 PHE A C 1
ATOM 760 O O . PHE A 1 97 ? -7.374 0.762 -0.074 1.00 98.38 97 PHE A O 1
ATOM 767 N N . SER A 1 98 ? -8.056 0.490 -2.185 1.00 97.94 98 SER A N 1
ATOM 768 C CA . SER A 1 98 ? -8.551 1.864 -2.320 1.00 97.94 98 SER A CA 1
ATOM 769 C C . SER A 1 98 ? -9.716 2.194 -1.377 1.00 97.94 98 SER A C 1
ATOM 771 O O . SER A 1 98 ? -9.947 3.367 -1.075 1.00 97.94 98 SER A O 1
ATOM 773 N N . GLU A 1 99 ? -10.462 1.193 -0.897 1.00 98.00 99 GLU A N 1
ATOM 774 C CA . GLU A 1 99 ? -11.607 1.376 0.005 1.00 98.00 99 GLU A CA 1
ATOM 775 C C . GLU A 1 99 ? -11.180 1.789 1.423 1.00 98.00 99 GLU A C 1
ATOM 777 O O . GLU A 1 99 ? -11.982 2.381 2.142 1.00 98.00 99 GLU A O 1
ATOM 782 N N . LEU A 1 100 ? -9.912 1.568 1.796 1.00 97.38 100 LEU A N 1
ATOM 783 C CA . LEU A 1 100 ? -9.333 2.021 3.069 1.00 97.38 100 LEU A CA 1
ATOM 784 C C . LEU A 1 100 ? -9.192 3.547 3.168 1.00 97.38 100 LEU A C 1
ATOM 786 O O . LEU A 1 100 ? -9.006 4.079 4.262 1.00 97.38 100 LEU A O 1
ATOM 790 N N . PHE A 1 101 ? -9.280 4.249 2.037 1.00 97.94 101 PHE A N 1
ATOM 791 C CA . PHE A 1 101 ? -8.991 5.675 1.943 1.00 97.94 101 PHE A CA 1
ATOM 792 C C . PHE A 1 101 ? -10.210 6.477 1.482 1.00 97.94 101 PHE A C 1
ATOM 794 O O . PHE A 1 101 ? -11.015 6.036 0.650 1.00 97.94 101 PHE A O 1
ATOM 801 N N . GLY A 1 102 ? -10.324 7.696 2.004 1.00 95.25 102 GLY A N 1
ATOM 802 C CA . GLY A 1 102 ? -11.457 8.593 1.803 1.00 95.25 102 GLY A CA 1
ATOM 803 C C . GLY A 1 102 ? -11.050 10.064 1.764 1.00 95.25 102 GLY A C 1
ATOM 804 O O . GLY A 1 102 ? -9.919 10.406 1.431 1.00 95.25 102 GLY A O 1
ATOM 805 N N . SER A 1 103 ? -11.993 10.954 2.082 1.00 91.00 103 SER A N 1
ATOM 806 C CA . SER A 1 103 ? -11.774 12.404 2.006 1.00 91.00 103 SER A CA 1
ATOM 807 C C . SER A 1 103 ? -10.793 12.930 3.054 1.00 91.00 103 SER A C 1
ATOM 809 O O . SER A 1 103 ? -10.067 13.873 2.759 1.00 91.00 103 SER A O 1
ATOM 811 N N . SER A 1 104 ? -10.785 12.343 4.256 1.00 93.12 104 SER A N 1
ATOM 812 C CA . SER A 1 104 ? -9.945 12.783 5.378 1.00 93.12 104 SER A CA 1
ATOM 813 C C . SER A 1 104 ? -8.689 11.944 5.585 1.00 93.12 104 SER A C 1
ATOM 815 O O . SER A 1 104 ? -7.663 12.476 5.984 1.00 93.12 104 SER A O 1
ATOM 817 N N . LEU A 1 105 ? -8.770 10.636 5.341 1.00 96.38 105 LEU A N 1
ATOM 818 C CA . LEU A 1 105 ? -7.652 9.715 5.505 1.00 96.38 105 LEU A CA 1
ATOM 819 C C . LEU A 1 105 ? -7.232 9.220 4.126 1.00 96.38 105 LEU A C 1
ATOM 821 O O . LEU A 1 105 ? -8.001 8.537 3.447 1.00 96.38 105 LEU A O 1
ATOM 825 N N . LYS A 1 106 ? -6.034 9.609 3.709 1.00 98.06 106 LYS A N 1
ATOM 826 C CA . LYS A 1 106 ? -5.487 9.343 2.381 1.00 98.06 106 LYS A CA 1
ATOM 827 C C . LYS A 1 106 ? -4.298 8.399 2.463 1.00 98.06 106 LYS A C 1
ATOM 829 O O . LYS A 1 106 ? -3.677 8.295 3.514 1.00 98.06 106 LYS A O 1
ATOM 834 N N . LEU A 1 107 ? -3.974 7.737 1.360 1.00 98.44 107 LEU A N 1
ATOM 835 C CA . LEU A 1 107 ? -2.732 6.986 1.225 1.00 98.44 107 LEU A CA 1
ATOM 836 C C . LEU A 1 107 ? -1.559 7.967 1.200 1.00 98.44 107 LEU A C 1
ATOM 838 O O . LEU A 1 107 ? -1.561 8.911 0.407 1.00 98.44 107 LEU A O 1
ATOM 842 N N . ASP A 1 108 ? -0.577 7.727 2.064 1.00 97.75 108 ASP A N 1
ATOM 843 C CA . ASP A 1 108 ? 0.655 8.509 2.102 1.00 97.75 108 ASP A CA 1
ATOM 844 C C . ASP A 1 108 ? 1.701 7.917 1.151 1.00 97.75 108 ASP A C 1
ATOM 846 O O . ASP A 1 108 ? 2.508 7.070 1.534 1.00 97.75 108 ASP A O 1
ATOM 850 N N . VAL A 1 109 ? 1.653 8.334 -0.114 1.00 95.19 109 VAL A N 1
ATOM 851 C CA . VAL A 1 109 ? 2.624 7.912 -1.138 1.00 95.19 10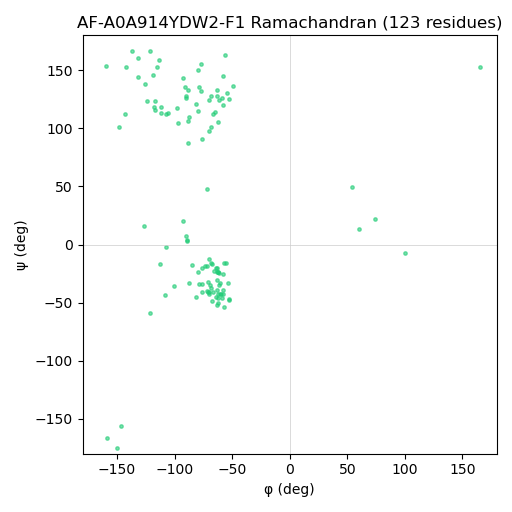9 VAL A CA 1
ATOM 852 C C . VAL A 1 109 ? 3.897 8.760 -1.128 1.00 95.19 109 VAL A C 1
ATOM 854 O O . VAL A 1 109 ? 4.923 8.333 -1.664 1.00 95.19 109 VAL A O 1
ATOM 857 N N . ASP A 1 110 ? 3.846 9.940 -0.510 1.00 92.81 110 ASP A N 1
ATOM 858 C CA . ASP A 1 110 ? 4.987 10.848 -0.363 1.00 92.81 110 ASP A CA 1
ATOM 859 C C . ASP A 1 110 ? 5.968 10.382 0.727 1.00 92.81 110 ASP A C 1
ATOM 861 O O . ASP A 1 110 ? 7.146 10.736 0.685 1.00 92.81 110 ASP A O 1
ATOM 865 N N . ALA A 1 111 ? 5.525 9.529 1.659 1.00 93.38 111 ALA A N 1
ATOM 866 C CA . ALA A 1 111 ? 6.402 8.834 2.604 1.00 93.38 111 ALA A CA 1
ATOM 867 C C . ALA A 1 111 ? 7.391 7.866 1.930 1.00 93.38 111 ALA A C 1
ATOM 869 O O . ALA A 1 111 ? 8.402 7.494 2.531 1.00 93.38 111 ALA A O 1
ATOM 870 N N . LEU A 1 112 ? 7.114 7.438 0.695 1.00 92.62 112 LEU A N 1
ATOM 871 C CA . LEU A 1 112 ? 8.001 6.566 -0.067 1.00 92.62 112 LEU A CA 1
ATOM 872 C C . LEU A 1 112 ? 9.004 7.412 -0.853 1.00 92.62 112 LEU A C 1
ATOM 874 O O . LEU A 1 112 ? 8.639 8.371 -1.520 1.00 92.62 112 LEU A O 1
ATOM 878 N N . ILE A 1 113 ? 10.285 7.058 -0.804 1.00 88.75 113 ILE A N 1
ATOM 879 C CA . ILE A 1 113 ? 11.327 7.740 -1.577 1.00 88.75 113 ILE A CA 1
ATOM 880 C C . ILE A 1 113 ? 11.930 6.715 -2.540 1.00 88.75 113 ILE A C 1
ATOM 882 O O . ILE A 1 113 ? 12.493 5.719 -2.074 1.00 88.75 113 ILE A O 1
ATOM 886 N N . PRO A 1 114 ? 11.833 6.919 -3.867 1.00 86.88 114 PRO A N 1
ATOM 887 C CA . PRO A 1 114 ? 12.493 6.060 -4.837 1.00 86.88 114 PRO A CA 1
ATOM 888 C C . PRO A 1 114 ? 13.996 6.055 -4.576 1.00 86.88 114 PRO A C 1
ATOM 890 O O . PRO A 1 114 ? 14.646 7.099 -4.607 1.00 86.88 114 PRO A O 1
ATOM 893 N N . TRP A 1 115 ? 14.552 4.876 -4.306 1.00 86.50 115 TRP A N 1
ATOM 894 C CA . TRP A 1 115 ? 15.969 4.749 -3.971 1.00 86.50 115 TRP A CA 1
ATOM 895 C C . TRP A 1 115 ? 16.784 4.092 -5.081 1.00 86.50 115 TRP A C 1
ATOM 897 O O . TRP A 1 115 ? 17.892 4.531 -5.385 1.00 86.50 115 TRP A O 1
ATOM 907 N N . SER A 1 116 ? 16.278 3.018 -5.688 1.00 87.88 116 SER A N 1
ATOM 908 C CA . SER A 1 116 ? 17.007 2.268 -6.714 1.00 87.88 116 SER A CA 1
ATOM 909 C C . SER A 1 116 ? 16.070 1.436 -7.584 1.00 87.88 116 SER A C 1
ATOM 911 O O . SER A 1 116 ? 15.016 1.001 -7.128 1.00 87.88 116 SER A O 1
ATOM 913 N N . ASN A 1 117 ? 16.493 1.175 -8.822 1.00 87.88 117 ASN A N 1
ATOM 914 C CA . ASN A 1 117 ? 15.843 0.248 -9.744 1.00 87.88 117 ASN A CA 1
ATOM 915 C C . ASN A 1 117 ? 16.804 -0.898 -10.071 1.00 87.88 117 ASN A C 1
ATOM 917 O O . ASN A 1 117 ? 17.913 -0.656 -1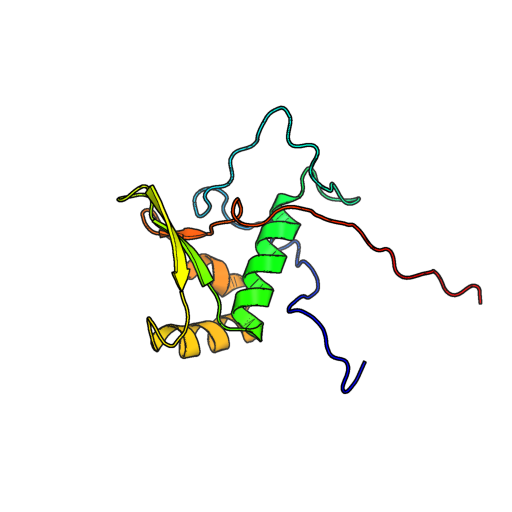0.548 1.00 87.88 117 ASN A O 1
ATOM 921 N N . TRP A 1 118 ? 16.372 -2.132 -9.826 1.00 89.06 118 TRP A N 1
ATOM 922 C CA . TRP A 1 118 ? 17.178 -3.330 -10.023 1.00 89.06 118 TRP A CA 1
ATOM 923 C C . TRP A 1 118 ? 16.525 -4.197 -11.092 1.00 89.06 118 TRP A C 1
ATOM 925 O O . TRP A 1 118 ? 15.427 -4.714 -10.902 1.00 89.06 118 TRP A O 1
ATOM 935 N N . LEU A 1 119 ? 17.213 -4.375 -12.217 1.00 88.88 119 LEU A N 1
ATOM 936 C CA . LEU A 1 119 ? 16.776 -5.283 -13.271 1.00 88.88 119 LEU A CA 1
ATOM 937 C C . LEU A 1 119 ? 17.372 -6.664 -13.010 1.00 88.88 119 LEU A C 1
ATOM 939 O O . LEU A 1 119 ? 18.590 -6.798 -12.869 1.00 88.88 119 LEU A O 1
ATOM 943 N N . THR A 1 120 ? 16.528 -7.695 -12.955 1.00 88.81 120 THR A N 1
ATOM 944 C CA . THR A 1 120 ? 17.010 -9.078 -12.895 1.00 88.81 120 THR A CA 1
ATOM 945 C C . THR A 1 120 ? 17.875 -9.351 -14.130 1.00 88.81 120 THR A C 1
ATOM 947 O O . THR A 1 120 ? 17.406 -9.110 -15.246 1.00 88.81 120 THR A O 1
ATOM 950 N N . PRO A 1 121 ? 19.124 -9.832 -13.973 1.00 90.62 121 PRO A N 1
ATOM 951 C CA . PRO A 1 121 ? 19.972 -10.144 -15.114 1.00 90.62 121 PRO A CA 1
ATOM 952 C C . PRO A 1 121 ? 19.271 -11.111 -16.069 1.00 90.62 121 PRO A C 1
ATOM 954 O O . PRO A 1 121 ? 18.765 -12.152 -15.641 1.00 90.62 121 PRO A O 1
ATOM 957 N N . ALA A 1 122 ? 19.258 -10.782 -17.363 1.00 87.44 122 ALA A N 1
ATOM 958 C CA . ALA A 1 122 ? 18.827 -11.730 -18.378 1.00 87.44 122 ALA A CA 1
ATOM 959 C C . ALA A 1 122 ? 19.775 -12.933 -18.325 1.00 87.44 122 ALA A C 1
ATOM 961 O O . ALA A 1 122 ? 20.995 -12.774 -18.419 1.00 87.44 122 ALA A O 1
ATOM 962 N N . SER A 1 123 ? 19.232 -14.135 -18.148 1.00 80.06 12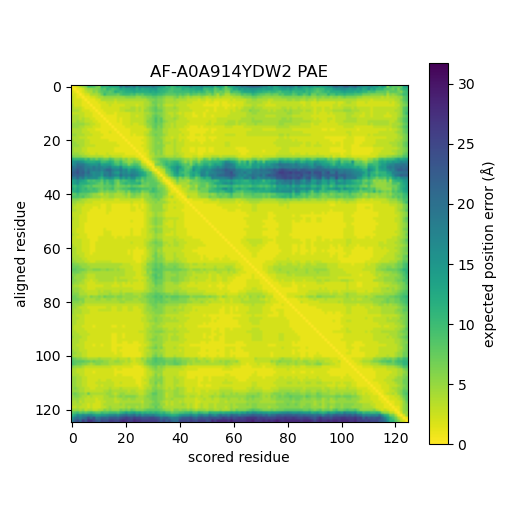3 SER A N 1
ATOM 963 C CA . SER A 1 123 ? 20.022 -15.345 -18.346 1.00 80.06 123 SER A CA 1
ATOM 964 C C . SER A 1 123 ? 20.393 -15.375 -19.825 1.00 80.06 123 SER A C 1
ATOM 966 O O . SER A 1 123 ? 19.514 -15.467 -20.679 1.00 80.06 123 SER A O 1
ATOM 968 N N . ILE A 1 124 ? 21.681 -15.245 -20.140 1.00 59.72 124 ILE A N 1
ATOM 969 C CA . ILE A 1 124 ? 22.171 -15.620 -21.465 1.00 59.72 124 ILE A CA 1
ATOM 970 C C . ILE A 1 124 ? 22.032 -17.144 -21.506 1.00 59.72 124 ILE A C 1
ATOM 972 O O . ILE A 1 124 ? 22.801 -17.844 -20.846 1.00 59.72 124 ILE A O 1
ATOM 976 N N . LEU A 1 125 ? 20.981 -17.628 -22.170 1.00 52.12 125 LEU A N 1
ATOM 977 C CA . LEU A 1 125 ? 20.863 -19.022 -22.596 1.00 52.12 125 LEU A CA 1
ATOM 978 C C . LEU A 1 125 ? 21.696 -19.233 -23.860 1.00 52.12 125 LEU A C 1
ATOM 980 O O . LEU A 1 125 ? 21.640 -18.348 -24.746 1.00 52.12 125 LEU A O 1
#

Solvent-accessible surface area (backbone atoms only — not comparable to full-atom values): 7662 Å² total; per-residue (Å²): 122,87,95,63,92,73,76,66,61,78,82,70,46,62,88,42,30,60,60,49,64,60,86,33,34,64,69,69,95,56,98,78,68,84,54,66,57,50,94,93,48,96,49,36,61,30,56,40,44,28,44,49,49,28,28,20,51,72,69,40,40,42,52,30,28,33,63,85,80,71,44,78,47,76,45,35,48,90,81,39,65,65,50,56,58,50,29,52,48,26,68,77,37,64,70,52,56,62,71,79,34,44,94,48,42,16,36,37,47,69,82,57,72,86,84,82,86,84,77,81,78,78,79,86,125

Secondary structure (DSSP, 8-state):
-TT----S-----IIIIITS-GGGB-----TT------TT-SSSHHHHHHHHHHHHHHH--EEEEETTTTEEEEE-TTT-THHHHHHHHHHH-GGGGGGG--SSEEE--TT-------PPPP---

Radius of gyration: 15.32 Å; Cα contacts (8 Å, |Δi|>4): 156; chains: 1; bounding box: 34×40×40 Å

InterPro domains:
  IPR039121 Acyl-coenzyme A diphosphatase NUDT19 [PTHR12318] (1-123)

Mean predicted aligned error: 4.69 Å

pLDDT: mean 90.92, std 10.57, range [52.12, 98.5]

Sequence (125 aa):
MPDSLVFPGGIVEPAIDAAFPESKTNYEEKENDAGICLNGFKNDFPLRVGAARELFEEAGVLLVFDSNIRECKALTPEHDKSLNEWRKKVRDDPSKFSELFGSSLKLDVDALIPWSNWLTPASIL

Foldseek 3Di:
DPPDDDDFADDQDCVALVPQDCLQEPDDPDPPPPAPDDPPDPHCRSVLSRRQLSCCLPVVWFWKAFQVVRDTDTDHCVNPVCSVVLSVVCVVPVNSVSVVTDNGIGGYSVVDGRDDDDDDDDPPD